Protein AF-A0A3N5DKF7-F1 (afdb_monomer)

Secondary structure (DSSP, 8-state):
---HHHHHHHHHHHHHHHHHHHHHHHHHHHHHHHHHHHHHHHHHHHHHHTSTTS-TTTTHHHHHHHHHHHHHHHHHHHHHHHHHHHHHHHHHHTTSS-GGGPPPS-TT-TT-----------

Foldseek 3Di:
DPCPVPVVVVVVVLVVLVVVLVVLVVVLVVLVVVLVVLVVVLVVVVVVCPPPVDDNCPCVVVSVVSVVVSVVSVVVSQVSLVVLQVSVVVCVVSVSDDPVPDDPDDVPPVPPPPPPPPDDDD

Organism: NCBI:txid2488860

Nearest PDB structures (foldseek):
  4mh6-assembly1_A  TM=7.369E-01  e=6.828E+00  Vibrio parahaemolyticus RIMD 2210633
  8cqn-assembly1_A  TM=8.429E-01  e=9.225E+00  Borreliella burgdorferi B31
  6v4u-assembly1_B  TM=4.602E-01  e=8.686E+00  Homo sapiens

pLDDT: mean 80.17, std 19.25, range [40.12, 98.62]

Mean predicted aligned error: 11.08 Å

Structure (mmCIF, N/CA/C/O backbone):
data_AF-A0A3N5DKF7-F1
#
_entry.id   AF-A0A3N5DKF7-F1
#
loop_
_atom_site.group_PDB
_atom_site.id
_atom_site.type_symbol
_atom_site.label_atom_id
_atom_site.label_alt_id
_atom_site.label_comp_id
_atom_site.label_asym_id
_atom_site.label_entity_id
_atom_site.label_seq_id
_atom_site.pdbx_PDB_ins_code
_atom_site.Cartn_x
_atom_site.Cartn_y
_atom_site.Cartn_z
_atom_site.occupancy
_atom_site.B_iso_or_equiv
_atom_site.auth_seq_id
_atom_site.auth_comp_id
_atom_site.auth_asym_id
_atom_site.auth_atom_id
_atom_site.pdbx_PDB_model_num
ATOM 1 N N . MET A 1 1 ? 18.898 2.333 -48.310 1.00 44.00 1 MET A N 1
ATOM 2 C CA . MET A 1 1 ? 19.445 3.195 -47.240 1.00 44.00 1 MET A CA 1
ATOM 3 C C . MET A 1 1 ? 18.281 3.948 -46.611 1.00 44.00 1 MET A C 1
ATOM 5 O O . MET A 1 1 ? 17.782 4.880 -47.221 1.00 44.00 1 MET A O 1
ATOM 9 N N . ASN A 1 2 ? 17.764 3.463 -45.478 1.00 47.62 2 ASN A N 1
ATOM 10 C CA . ASN A 1 2 ? 16.603 4.049 -44.795 1.00 47.62 2 ASN A CA 1
ATOM 11 C C . ASN A 1 2 ? 16.792 3.924 -43.268 1.00 47.62 2 ASN A C 1
ATOM 13 O O . ASN A 1 2 ? 16.101 3.176 -42.593 1.00 47.62 2 ASN A O 1
ATOM 17 N N . THR A 1 3 ? 17.828 4.582 -42.745 1.00 55.31 3 THR A N 1
ATOM 18 C CA . THR A 1 3 ? 18.317 4.437 -41.358 1.00 55.31 3 THR A CA 1
ATOM 19 C C . THR A 1 3 ? 17.677 5.411 -40.362 1.00 55.31 3 THR A C 1
ATOM 21 O O . THR A 1 3 ? 17.741 5.193 -39.159 1.00 55.31 3 THR A O 1
ATOM 24 N N . LYS A 1 4 ? 16.991 6.467 -40.823 1.00 52.41 4 LYS A N 1
ATOM 25 C CA . LYS A 1 4 ? 16.393 7.472 -39.921 1.00 52.41 4 LYS A CA 1
ATOM 26 C C . LYS A 1 4 ? 15.065 7.044 -39.277 1.00 52.41 4 LYS A C 1
ATOM 28 O O . LYS A 1 4 ? 14.752 7.535 -38.196 1.00 52.41 4 LYS A O 1
ATOM 33 N N . LEU A 1 5 ? 14.308 6.123 -39.890 1.00 49.59 5 LEU A N 1
ATOM 34 C CA . LEU A 1 5 ? 13.060 5.600 -39.305 1.00 49.59 5 LEU A CA 1
ATOM 35 C C . LEU A 1 5 ? 13.312 4.603 -38.153 1.00 49.59 5 LEU A C 1
ATOM 37 O O . LEU A 1 5 ? 12.481 4.497 -37.257 1.00 49.59 5 LEU A O 1
ATOM 41 N N . THR A 1 6 ? 14.457 3.908 -38.137 1.00 65.19 6 THR A N 1
ATOM 42 C CA . THR A 1 6 ? 14.809 2.902 -37.114 1.00 65.19 6 THR A CA 1
ATOM 43 C C . THR A 1 6 ? 15.415 3.508 -35.848 1.00 65.19 6 THR A C 1
ATOM 45 O O . THR A 1 6 ? 15.103 3.063 -34.745 1.00 65.19 6 THR A O 1
ATOM 48 N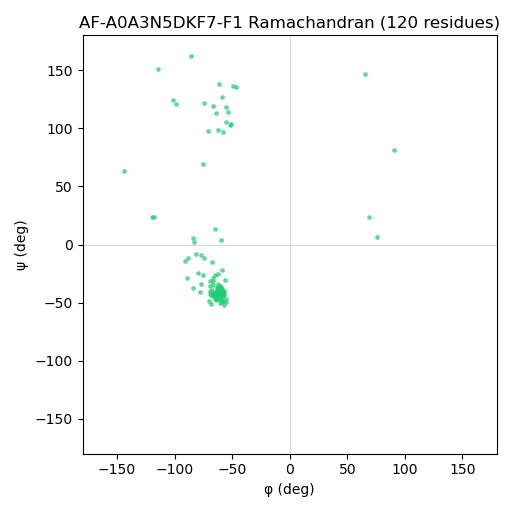 N . ASP A 1 7 ? 16.235 4.554 -35.981 1.00 68.50 7 ASP A N 1
ATOM 49 C CA . ASP A 1 7 ? 16.908 5.176 -34.831 1.00 68.50 7 ASP A CA 1
ATOM 50 C C . ASP A 1 7 ? 15.963 6.070 -34.021 1.00 68.50 7 ASP A C 1
ATOM 52 O O . ASP A 1 7 ? 16.037 6.119 -32.795 1.00 68.50 7 ASP A O 1
ATOM 56 N N . SER A 1 8 ? 15.016 6.739 -34.689 1.00 77.56 8 SER A N 1
ATOM 57 C CA . SER A 1 8 ? 13.995 7.544 -34.012 1.00 77.56 8 SER A CA 1
ATOM 58 C C . SER A 1 8 ? 13.083 6.675 -33.140 1.00 77.56 8 SER A C 1
ATOM 60 O O . SER A 1 8 ? 12.913 6.979 -31.960 1.00 77.56 8 SER A O 1
ATOM 62 N N . ALA A 1 9 ? 12.573 5.560 -33.673 1.00 77.75 9 ALA A N 1
ATOM 63 C CA . ALA A 1 9 ? 11.728 4.626 -32.926 1.00 77.75 9 ALA A CA 1
ATOM 64 C C . ALA A 1 9 ? 12.460 4.026 -31.712 1.00 77.75 9 ALA A C 1
ATOM 66 O O . ALA A 1 9 ? 11.905 3.986 -30.615 1.00 77.75 9 ALA A O 1
ATOM 67 N N . ARG A 1 10 ? 13.736 3.651 -31.877 1.00 74.81 10 ARG A N 1
ATOM 68 C CA . ARG A 1 10 ? 14.585 3.175 -30.775 1.00 74.81 10 ARG A CA 1
ATOM 69 C C . ARG A 1 10 ? 14.768 4.242 -29.689 1.00 74.81 10 ARG A C 1
ATOM 71 O O . ARG A 1 10 ? 14.603 3.952 -28.509 1.00 74.81 10 ARG A O 1
ATOM 78 N N . ASN A 1 11 ? 15.047 5.487 -30.075 1.00 80.38 11 ASN A N 1
ATOM 79 C CA . ASN A 1 11 ? 15.209 6.598 -29.130 1.00 80.38 11 ASN A CA 1
ATOM 80 C C . ASN A 1 11 ? 13.905 6.964 -28.403 1.00 80.38 11 ASN A C 1
ATOM 82 O O . ASN A 1 11 ? 13.944 7.470 -27.282 1.00 80.38 11 ASN A O 1
ATOM 86 N N . HIS A 1 12 ? 12.747 6.745 -29.027 1.00 82.06 12 HIS A N 1
ATOM 87 C CA . HIS A 1 12 ? 11.455 6.851 -28.351 1.00 82.06 12 HIS A CA 1
ATOM 88 C C . HIS A 1 12 ? 11.280 5.732 -27.321 1.00 82.06 12 HIS A C 1
ATOM 90 O O . HIS A 1 12 ? 11.089 6.041 -26.150 1.00 82.06 12 HIS A O 1
ATOM 96 N N . ALA A 1 13 ? 11.492 4.473 -27.709 1.00 78.69 13 ALA A N 1
ATOM 97 C CA . ALA A 1 13 ? 11.376 3.329 -26.803 1.00 78.69 13 ALA A CA 1
ATOM 98 C C . ALA A 1 13 ? 12.293 3.435 -25.567 1.00 78.69 13 ALA A C 1
ATOM 100 O O . ALA A 1 13 ? 11.858 3.159 -24.452 1.00 78.69 13 ALA A O 1
ATOM 101 N N . ILE A 1 14 ? 13.538 3.900 -25.734 1.00 80.00 14 ILE A N 1
ATOM 102 C CA . ILE A 1 14 ? 14.472 4.124 -24.614 1.00 80.00 14 ILE A CA 1
ATOM 103 C C . ILE A 1 14 ? 13.942 5.198 -23.653 1.00 80.00 14 ILE A C 1
ATOM 105 O O . ILE A 1 14 ? 13.994 5.026 -22.432 1.00 80.00 14 ILE A O 1
ATOM 109 N N . ARG A 1 15 ? 13.430 6.313 -24.191 1.00 83.19 15 ARG A N 1
ATOM 110 C CA . ARG A 1 15 ? 12.866 7.398 -23.375 1.00 83.19 15 ARG A CA 1
ATOM 111 C C . ARG A 1 15 ? 11.613 6.948 -22.637 1.00 83.19 15 ARG A C 1
ATOM 113 O O . ARG A 1 15 ? 11.487 7.240 -21.449 1.00 83.19 15 ARG A O 1
ATOM 120 N N . ASP A 1 16 ? 10.742 6.204 -23.307 1.00 84.69 16 ASP A N 1
ATOM 121 C CA . ASP A 1 16 ? 9.519 5.674 -22.714 1.00 84.69 16 ASP A CA 1
ATOM 122 C C . ASP A 1 16 ? 9.858 4.691 -21.585 1.00 84.69 16 ASP A C 1
ATOM 124 O O . ASP A 1 16 ? 9.356 4.840 -20.474 1.00 84.69 16 ASP A O 1
ATOM 128 N N . ALA A 1 17 ? 10.802 3.769 -21.801 1.00 82.25 17 ALA A N 1
ATOM 129 C CA . ALA A 1 17 ? 11.268 2.838 -20.772 1.00 82.25 17 ALA A CA 1
ATOM 130 C C . ALA A 1 17 ? 11.896 3.546 -19.555 1.00 82.25 17 ALA A C 1
ATOM 132 O O . ALA A 1 17 ? 11.697 3.130 -18.411 1.00 82.25 17 ALA A O 1
ATOM 133 N N . ALA A 1 18 ? 12.652 4.629 -19.765 1.00 81.62 18 ALA A N 1
ATOM 134 C CA . ALA A 1 18 ? 13.182 5.443 -18.671 1.00 81.62 18 ALA A CA 1
ATOM 135 C C . ALA A 1 18 ? 12.061 6.161 -17.897 1.00 81.62 18 ALA A C 1
ATOM 137 O O . ALA A 1 18 ? 12.045 6.127 -16.665 1.00 81.62 18 ALA A O 1
ATOM 138 N N . SER A 1 19 ? 11.095 6.749 -18.610 1.00 86.94 19 SER A N 1
ATOM 139 C CA . SER A 1 19 ? 9.941 7.424 -18.008 1.00 86.94 19 SER A CA 1
ATOM 140 C C . SER A 1 19 ? 9.063 6.460 -17.209 1.00 86.94 19 SER A C 1
ATOM 142 O O . SER A 1 19 ? 8.650 6.789 -16.100 1.00 86.94 19 SER A O 1
ATOM 144 N N . ILE A 1 20 ? 8.801 5.264 -17.741 1.00 88.31 20 ILE A N 1
ATOM 145 C CA . ILE A 1 20 ? 8.003 4.226 -17.077 1.00 88.31 20 ILE A CA 1
ATOM 146 C C . ILE A 1 20 ? 8.676 3.789 -15.774 1.00 88.31 20 ILE A C 1
ATOM 148 O O . ILE A 1 20 ? 8.018 3.750 -14.737 1.00 88.31 20 ILE A O 1
ATOM 152 N N . ARG A 1 21 ? 9.990 3.525 -15.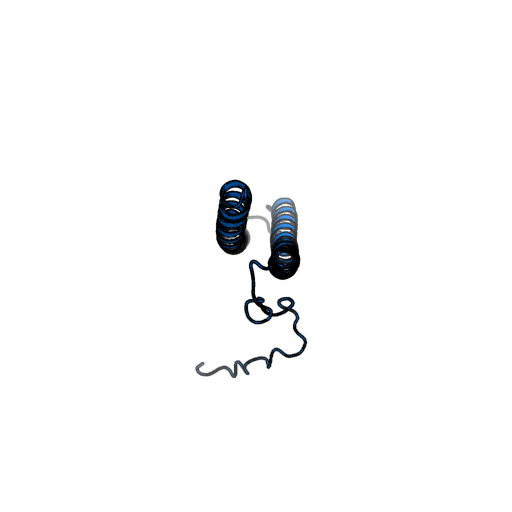786 1.00 85.69 21 ARG A N 1
ATOM 153 C CA . ARG A 1 21 ? 10.728 3.152 -14.565 1.00 85.69 21 ARG A CA 1
ATOM 154 C C . ARG A 1 21 ? 10.701 4.248 -13.509 1.00 85.69 21 ARG A C 1
ATOM 156 O O . ARG A 1 21 ? 10.503 3.956 -12.332 1.00 85.69 21 ARG A O 1
ATOM 163 N N . GLN A 1 22 ? 10.870 5.504 -13.921 1.00 88.56 22 GLN A N 1
ATOM 164 C CA . GLN A 1 22 ? 10.769 6.626 -12.993 1.00 88.56 22 GLN A CA 1
ATOM 165 C C . GLN A 1 22 ? 9.364 6.712 -12.386 1.00 88.56 22 GLN A C 1
ATOM 167 O O . GLN A 1 22 ? 9.229 6.846 -11.172 1.00 88.56 22 GLN A O 1
ATOM 172 N N . GLN A 1 23 ? 8.323 6.585 -13.212 1.00 93.75 23 GLN A N 1
ATOM 173 C CA . GLN A 1 23 ? 6.938 6.605 -12.750 1.00 93.75 23 GLN A CA 1
ATOM 174 C C . GLN A 1 23 ? 6.637 5.448 -11.791 1.00 93.75 23 GLN A C 1
ATOM 176 O O . GLN A 1 23 ? 5.912 5.640 -10.814 1.00 93.75 23 GLN A O 1
ATOM 181 N N . LEU A 1 24 ? 7.203 4.266 -12.035 1.00 92.31 24 LEU A N 1
ATOM 182 C CA . LEU A 1 24 ? 7.015 3.114 -11.164 1.00 92.31 24 LEU A CA 1
ATOM 183 C C . LEU A 1 24 ? 7.611 3.352 -9.775 1.00 92.31 24 LEU A C 1
ATOM 185 O O . LEU A 1 24 ? 6.901 3.178 -8.792 1.00 92.31 24 LEU A O 1
ATOM 189 N N . ARG A 1 25 ? 8.845 3.863 -9.689 1.00 89.38 25 ARG A N 1
ATOM 190 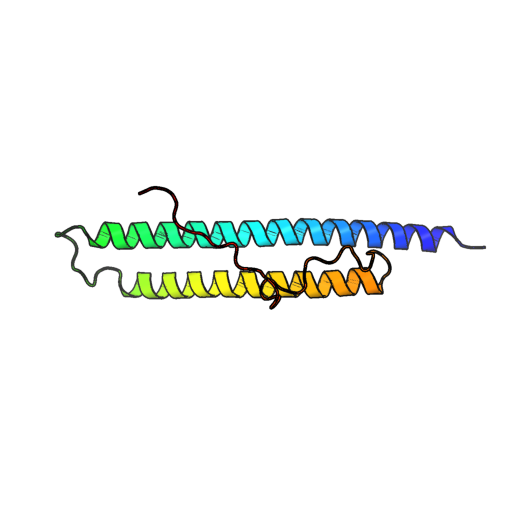C CA . ARG A 1 25 ? 9.479 4.222 -8.405 1.00 89.38 25 ARG A CA 1
ATOM 191 C C . ARG A 1 25 ? 8.682 5.269 -7.631 1.00 89.38 25 ARG A C 1
ATOM 193 O O . ARG A 1 25 ? 8.528 5.170 -6.418 1.00 89.38 25 ARG A O 1
ATOM 200 N N . VAL A 1 26 ? 8.152 6.271 -8.336 1.00 94.81 26 VAL A N 1
ATOM 201 C CA . VAL A 1 26 ? 7.257 7.272 -7.731 1.00 94.81 26 VAL A CA 1
ATOM 202 C C . VAL A 1 26 ? 5.986 6.603 -7.205 1.00 94.81 26 VAL A C 1
ATOM 204 O O . VAL A 1 26 ? 5.529 6.929 -6.116 1.00 94.81 26 VAL A O 1
ATOM 207 N N . THR A 1 27 ? 5.428 5.651 -7.951 1.00 96.06 27 THR A N 1
ATOM 208 C CA . THR A 1 27 ? 4.212 4.927 -7.557 1.00 96.06 27 THR A CA 1
ATOM 209 C C . THR A 1 27 ? 4.453 4.026 -6.342 1.00 96.06 27 THR A C 1
ATOM 211 O O . THR A 1 27 ? 3.624 4.020 -5.437 1.00 96.06 27 THR A O 1
ATOM 214 N N . GLU A 1 28 ? 5.589 3.325 -6.279 1.00 93.94 28 GLU A N 1
ATOM 215 C CA . GLU A 1 28 ? 6.019 2.538 -5.112 1.00 93.94 28 GLU A CA 1
ATOM 216 C C . GLU A 1 28 ? 6.099 3.423 -3.857 1.00 93.94 28 GLU A C 1
ATOM 218 O O . GLU A 1 28 ? 5.437 3.139 -2.860 1.00 93.94 28 GLU A O 1
ATOM 223 N N . ALA A 1 29 ? 6.805 4.558 -3.941 1.00 94.69 29 ALA A N 1
ATOM 224 C CA . ALA A 1 29 ? 6.934 5.495 -2.824 1.00 94.69 29 ALA A CA 1
ATOM 225 C C . ALA A 1 29 ? 5.578 6.067 -2.369 1.00 94.69 29 ALA A C 1
ATOM 227 O O . ALA A 1 29 ? 5.309 6.181 -1.175 1.00 94.69 29 ALA A O 1
ATOM 228 N N . LEU A 1 30 ? 4.687 6.395 -3.311 1.00 97.44 30 LEU A N 1
ATOM 229 C CA . LEU A 1 30 ? 3.338 6.868 -2.988 1.00 97.44 30 LEU A CA 1
ATOM 230 C C . LEU A 1 30 ? 2.474 5.784 -2.329 1.00 97.44 30 LEU A C 1
ATOM 232 O O . LEU A 1 30 ? 1.612 6.107 -1.506 1.00 97.44 30 LEU A O 1
ATOM 236 N N . ASN A 1 31 ? 2.681 4.509 -2.667 1.00 96.38 31 ASN A N 1
ATOM 237 C CA . ASN A 1 31 ? 1.967 3.411 -2.024 1.00 96.38 31 ASN A CA 1
ATOM 238 C C . ASN A 1 31 ? 2.415 3.233 -0.564 1.00 96.38 31 ASN A C 1
ATOM 240 O O . ASN A 1 31 ? 1.568 3.061 0.316 1.00 96.38 31 ASN A O 1
ATOM 244 N N . ASP A 1 32 ? 3.714 3.374 -0.291 1.00 96.06 32 ASP A N 1
ATOM 245 C CA . ASP A 1 32 ? 4.257 3.352 1.072 1.00 96.06 32 ASP A CA 1
ATOM 246 C C . ASP A 1 32 ? 3.746 4.536 1.907 1.00 96.06 32 ASP A C 1
ATOM 248 O O . ASP A 1 32 ? 3.270 4.346 3.029 1.00 96.06 32 ASP A O 1
ATOM 252 N N . GLU A 1 33 ? 3.715 5.744 1.335 1.00 97.88 33 GLU A N 1
ATOM 253 C CA . GLU A 1 33 ? 3.092 6.914 1.971 1.00 97.88 33 GLU A CA 1
ATOM 254 C C . GLU A 1 33 ? 1.596 6.696 2.246 1.00 97.88 33 GLU A C 1
ATOM 256 O O . GLU A 1 33 ? 1.060 7.099 3.284 1.00 97.88 33 GLU A O 1
ATOM 261 N N . THR A 1 34 ? 0.892 6.012 1.343 1.00 98.25 34 THR A N 1
ATOM 262 C CA . THR A 1 34 ? -0.520 5.662 1.544 1.00 98.25 34 THR A CA 1
ATOM 263 C C . THR A 1 34 ? -0.685 4.698 2.723 1.00 98.25 34 THR A C 1
ATOM 265 O O . THR A 1 34 ? -1.579 4.890 3.556 1.00 98.25 34 THR A O 1
ATOM 268 N N . LEU A 1 35 ? 0.192 3.695 2.845 1.00 98.19 35 LEU A N 1
ATOM 269 C CA . LEU A 1 35 ? 0.198 2.770 3.979 1.00 98.19 35 LEU A CA 1
ATOM 270 C C . LEU A 1 35 ? 0.509 3.497 5.293 1.00 98.19 35 LEU A C 1
ATOM 272 O O . LEU A 1 35 ? -0.208 3.301 6.277 1.00 98.19 35 LEU A O 1
ATOM 276 N N . PHE A 1 36 ? 1.517 4.373 5.301 1.00 98.38 36 PHE A N 1
ATOM 277 C CA . PHE A 1 36 ? 1.880 5.186 6.462 1.00 98.38 36 PHE A CA 1
ATOM 278 C C . PHE A 1 36 ? 0.690 6.015 6.969 1.00 98.38 36 PHE A C 1
ATOM 280 O O . PHE A 1 36 ? 0.325 5.943 8.146 1.00 98.38 36 PHE A O 1
ATOM 287 N N . ASN A 1 37 ? 0.008 6.728 6.070 1.00 98.56 37 ASN A N 1
ATOM 288 C CA . ASN A 1 37 ? -1.169 7.525 6.419 1.00 98.56 37 ASN A CA 1
ATOM 289 C C . ASN A 1 37 ? -2.336 6.664 6.938 1.00 98.56 37 ASN A C 1
ATOM 291 O O . ASN A 1 37 ? -3.020 7.044 7.895 1.00 98.56 37 ASN A O 1
ATOM 295 N N . ALA A 1 38 ? -2.554 5.478 6.359 1.00 98.44 38 ALA A N 1
ATOM 296 C CA . ALA A 1 38 ? -3.575 4.544 6.831 1.00 98.44 38 ALA A CA 1
ATOM 297 C C . ALA A 1 38 ? -3.260 3.987 8.233 1.00 98.44 38 ALA A C 1
ATOM 299 O O . ALA A 1 38 ? -4.177 3.766 9.032 1.00 98.44 38 ALA A O 1
ATOM 300 N N . LEU A 1 39 ? -1.983 3.764 8.555 1.00 98.56 39 LEU A N 1
ATOM 301 C CA . LEU A 1 39 ? -1.534 3.350 9.889 1.00 98.56 39 LEU A CA 1
ATOM 302 C C . LEU A 1 39 ? -1.725 4.469 10.920 1.00 98.56 39 LEU A C 1
ATOM 304 O O . LEU A 1 39 ? -2.254 4.218 12.007 1.00 98.56 39 LEU A O 1
ATOM 308 N N . GLU A 1 40 ? -1.383 5.708 10.566 1.00 98.62 40 GLU A N 1
ATOM 309 C CA . GLU A 1 40 ? -1.600 6.881 11.421 1.00 98.62 40 GLU A CA 1
ATOM 310 C C . GLU A 1 40 ? -3.098 7.092 11.720 1.00 98.62 40 GLU A C 1
ATOM 312 O O . GLU A 1 40 ? -3.474 7.376 12.861 1.00 98.62 40 GLU A O 1
ATOM 317 N N . LEU A 1 41 ? -3.986 6.844 10.748 1.00 98.25 41 LEU A N 1
ATOM 318 C CA . LEU A 1 41 ? -5.432 6.825 10.991 1.00 98.25 41 LEU A CA 1
ATOM 319 C C . LEU A 1 41 ? -5.829 5.754 12.025 1.00 98.25 41 LEU A C 1
ATOM 321 O O . LEU A 1 41 ? -6.588 6.041 12.955 1.00 98.25 41 LEU A O 1
ATOM 325 N N . GLY A 1 42 ? -5.286 4.540 11.912 1.00 98.19 42 GLY A N 1
ATOM 326 C CA . GLY A 1 42 ? -5.551 3.450 12.857 1.00 98.19 42 GLY A CA 1
ATOM 327 C C . GLY A 1 42 ? -5.092 3.781 14.278 1.00 98.19 42 GLY A C 1
ATOM 328 O O . GLY A 1 42 ? -5.843 3.592 15.241 1.00 98.19 42 GLY A O 1
ATOM 329 N N . LYS A 1 43 ? -3.901 4.372 14.412 1.00 98.25 43 LYS A N 1
ATOM 330 C CA . LYS A 1 43 ? -3.374 4.875 15.687 1.00 98.25 43 LYS A CA 1
ATOM 331 C C . LYS A 1 43 ? -4.308 5.908 16.317 1.00 98.25 43 LYS A C 1
ATOM 333 O O . LYS A 1 43 ? -4.593 5.817 17.515 1.00 98.25 43 LYS A O 1
ATOM 338 N N . ARG A 1 44 ? -4.829 6.860 15.536 1.00 97.62 44 ARG A N 1
ATOM 339 C CA . ARG A 1 44 ? -5.792 7.866 16.025 1.00 97.62 44 ARG A CA 1
ATOM 340 C C . ARG A 1 44 ? -7.093 7.224 16.504 1.00 97.62 44 ARG A C 1
ATOM 342 O O . ARG A 1 44 ? -7.561 7.560 17.591 1.00 97.62 44 ARG A O 1
ATOM 349 N N . MET A 1 45 ? -7.633 6.257 15.759 1.00 96.69 45 MET A N 1
ATOM 350 C CA . MET A 1 45 ? -8.840 5.518 16.158 1.00 96.69 45 MET A CA 1
ATOM 351 C C . MET A 1 45 ? -8.647 4.753 17.475 1.00 96.69 45 MET A C 1
ATOM 353 O O . MET A 1 45 ? -9.506 4.801 18.355 1.00 96.69 45 MET A O 1
ATOM 357 N N . LEU A 1 46 ? -7.511 4.072 17.640 1.00 95.62 46 LEU A N 1
ATOM 358 C CA . LEU A 1 46 ? -7.188 3.356 18.877 1.00 95.62 46 LEU A CA 1
ATOM 359 C C . LEU A 1 46 ? -6.955 4.314 20.047 1.00 95.62 46 LEU A C 1
ATOM 361 O O . LEU A 1 46 ? -7.419 4.051 21.154 1.00 95.62 46 LEU A O 1
ATOM 365 N N . THR A 1 47 ? -6.301 5.449 19.800 1.00 95.75 47 THR A N 1
ATOM 366 C CA . THR A 1 47 ? -6.093 6.490 20.816 1.00 95.75 47 THR A CA 1
ATOM 367 C C . THR A 1 47 ? -7.428 7.055 21.299 1.00 95.75 47 THR A C 1
ATOM 369 O O . THR A 1 47 ? -7.634 7.169 22.504 1.00 95.75 47 THR A O 1
ATOM 372 N N . ALA A 1 48 ? -8.373 7.319 20.391 1.00 94.81 48 ALA A N 1
ATOM 373 C CA . ALA A 1 48 ? -9.713 7.782 20.752 1.00 94.81 48 ALA A CA 1
ATOM 374 C C . ALA A 1 48 ? -10.473 6.772 21.635 1.00 94.81 48 ALA A C 1
ATOM 376 O O . ALA A 1 48 ? -11.165 7.175 22.568 1.00 94.81 48 ALA A O 1
ATOM 377 N N . ARG A 1 49 ? -10.293 5.460 21.409 1.00 93.19 49 ARG A N 1
ATOM 378 C CA . ARG A 1 49 ? -10.891 4.391 22.240 1.00 93.19 49 ARG A CA 1
ATOM 379 C C . ARG A 1 49 ? -10.330 4.320 23.661 1.00 93.19 49 ARG A C 1
ATOM 381 O O . ARG A 1 49 ? -10.941 3.679 24.507 1.00 93.19 49 ARG A O 1
ATOM 388 N N . ARG A 1 50 ? -9.193 4.965 23.943 1.00 92.69 50 ARG A N 1
ATOM 389 C CA . ARG A 1 50 ? -8.652 5.055 25.310 1.00 92.69 50 ARG A CA 1
ATOM 390 C C . ARG A 1 50 ? -9.426 6.036 26.190 1.00 92.69 50 ARG A C 1
ATOM 392 O O . ARG A 1 50 ? -9.195 6.050 27.394 1.00 92.69 50 ARG A O 1
ATOM 399 N N . ASN A 1 51 ? -10.311 6.857 25.619 1.00 94.00 51 ASN A N 1
ATOM 400 C CA . ASN A 1 51 ? -11.177 7.738 26.393 1.00 94.00 51 ASN A CA 1
ATOM 401 C C . ASN A 1 51 ? -12.183 6.897 27.212 1.00 94.00 51 ASN A C 1
ATOM 403 O O . ASN A 1 51 ? -12.999 6.207 26.602 1.00 94.00 51 ASN A O 1
ATOM 407 N N . PRO A 1 52 ? -12.191 6.977 28.559 1.00 91.75 52 PRO A N 1
ATOM 408 C CA . PRO A 1 52 ? -13.113 6.210 29.405 1.00 91.75 52 PRO A CA 1
ATOM 409 C C . PRO A 1 52 ? -14.600 6.477 29.131 1.00 91.75 52 PRO A C 1
ATOM 411 O O . PRO A 1 52 ? -15.440 5.642 29.454 1.00 91.75 52 PRO A O 1
ATOM 414 N N . ALA A 1 53 ? -14.934 7.625 28.530 1.00 94.81 53 ALA A N 1
ATOM 415 C CA . ALA A 1 53 ? -16.298 7.963 28.125 1.00 94.81 53 ALA A CA 1
ATOM 416 C C . ALA A 1 53 ? -16.751 7.246 26.836 1.00 94.81 53 ALA A C 1
ATOM 418 O O . ALA A 1 53 ? -17.921 7.324 26.467 1.00 94.81 53 ALA A O 1
ATOM 419 N N . VAL A 1 54 ? -15.843 6.567 26.130 1.00 92.12 54 VAL A N 1
ATOM 420 C CA . VAL A 1 54 ? -16.131 5.839 24.891 1.00 92.12 54 VAL A CA 1
ATOM 421 C C . VAL A 1 54 ? -16.247 4.353 25.201 1.00 92.12 54 VAL A C 1
ATOM 423 O O . VAL A 1 54 ? -15.323 3.737 25.728 1.00 92.12 54 VAL A O 1
ATOM 426 N N . ALA A 1 55 ? -17.376 3.742 24.837 1.00 90.69 55 ALA A N 1
ATOM 427 C CA . ALA A 1 55 ? -17.558 2.310 25.041 1.00 90.69 55 ALA A CA 1
ATOM 428 C C . ALA A 1 55 ? -16.500 1.512 24.248 1.00 90.69 55 ALA A C 1
ATOM 430 O O . ALA A 1 55 ? -16.285 1.819 23.070 1.00 90.69 55 ALA A O 1
ATOM 431 N N . PRO A 1 56 ? -15.892 0.447 24.811 1.00 83.06 56 PRO A N 1
ATOM 432 C CA . PRO A 1 56 ? -14.775 -0.256 24.174 1.00 83.06 56 PRO A CA 1
ATOM 433 C C . PRO A 1 56 ? -15.065 -0.788 22.768 1.00 83.06 56 PRO A C 1
ATOM 435 O O . PRO A 1 56 ? -14.162 -0.849 21.941 1.00 83.06 56 PRO A O 1
ATOM 438 N N . HIS A 1 57 ? -16.311 -1.158 22.470 1.00 90.69 57 HIS A N 1
ATOM 439 C CA . HIS A 1 57 ? -16.726 -1.700 21.171 1.00 90.69 57 HIS A CA 1
ATOM 440 C C . HIS A 1 57 ? -16.974 -0.621 20.099 1.00 90.69 57 HIS A C 1
ATOM 442 O O . HIS A 1 57 ? -17.161 -0.947 18.924 1.00 90.69 57 HIS A O 1
ATOM 448 N N . THR A 1 58 ? -16.960 0.660 20.477 1.00 95.12 58 THR A N 1
ATOM 449 C CA . THR A 1 58 ? -17.181 1.782 19.557 1.00 95.12 58 THR A CA 1
ATOM 450 C C . THR A 1 58 ? -16.143 1.763 18.438 1.00 95.12 58 THR A C 1
ATOM 452 O O . THR A 1 58 ? -14.938 1.717 18.685 1.00 95.12 58 THR A O 1
ATOM 455 N N . GLY A 1 59 ? -16.613 1.789 17.188 1.00 93.44 59 GLY A N 1
ATOM 456 C CA . GLY A 1 59 ? -15.744 1.820 16.010 1.00 93.44 59 GLY A CA 1
ATOM 457 C C . GLY A 1 59 ? -15.074 0.487 15.652 1.00 93.44 59 GLY A C 1
ATOM 458 O O . GLY A 1 59 ? -14.280 0.461 14.714 1.00 93.44 59 GLY A O 1
ATOM 459 N N . GLN A 1 60 ? -15.402 -0.628 16.321 1.00 95.88 60 GLN A N 1
ATOM 460 C CA . GLN A 1 60 ? -14.799 -1.943 16.045 1.00 95.88 60 GLN A CA 1
ATOM 461 C C . GLN A 1 60 ? -14.949 -2.359 14.571 1.00 95.88 60 GLN A C 1
ATOM 463 O O . GLN A 1 60 ? -13.977 -2.748 13.927 1.00 95.88 60 GLN A O 1
ATOM 468 N N . ALA A 1 61 ? -16.152 -2.221 14.007 1.00 97.25 61 ALA A N 1
ATOM 469 C CA . ALA A 1 61 ? -16.424 -2.562 12.611 1.00 97.25 61 ALA A CA 1
ATOM 470 C C . ALA A 1 61 ? -15.669 -1.668 11.606 1.00 97.25 61 ALA A C 1
ATOM 472 O O . ALA A 1 61 ? -15.404 -2.100 10.482 1.00 97.25 61 ALA A O 1
ATOM 473 N N . ALA A 1 62 ? -15.335 -0.435 12.000 1.00 97.38 62 ALA A N 1
ATOM 474 C CA . ALA A 1 62 ? -14.532 0.481 11.197 1.00 97.38 62 ALA A CA 1
ATOM 475 C C . ALA A 1 62 ? -13.039 0.124 11.273 1.00 97.38 62 ALA A C 1
ATOM 477 O O . ALA A 1 62 ? -12.374 0.113 10.244 1.00 97.38 62 ALA A O 1
ATOM 478 N N . LEU A 1 63 ? -12.530 -0.245 12.456 1.00 97.31 63 LEU A N 1
ATOM 479 C CA . LEU A 1 6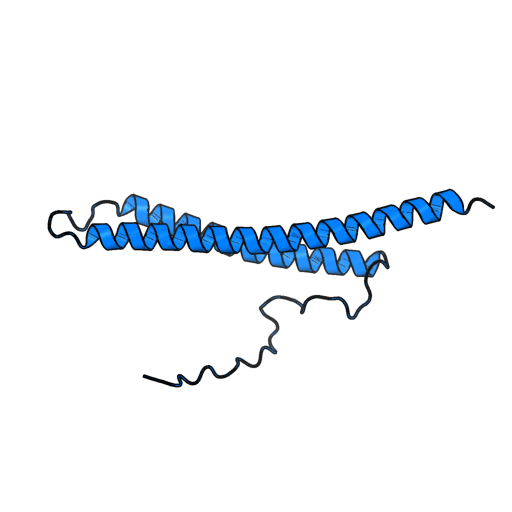3 ? -11.147 -0.709 12.625 1.00 97.31 63 LEU A CA 1
ATOM 480 C C . LEU A 1 63 ? -10.860 -1.973 11.813 1.00 97.31 63 LEU A C 1
ATOM 482 O O . LEU A 1 63 ? -9.828 -2.039 11.156 1.00 97.31 63 LEU A O 1
ATOM 486 N N . ILE A 1 64 ? -11.782 -2.940 11.806 1.00 98.12 64 ILE A N 1
ATOM 487 C CA . ILE A 1 64 ? -11.643 -4.156 10.988 1.00 98.12 64 ILE A CA 1
ATOM 488 C C . ILE A 1 64 ? -11.505 -3.787 9.505 1.00 98.12 64 ILE A C 1
ATOM 490 O O . ILE A 1 64 ? -10.564 -4.219 8.846 1.00 98.12 64 ILE A O 1
ATOM 494 N N . ARG A 1 65 ? -12.385 -2.915 8.998 1.00 98.50 65 ARG A N 1
ATOM 495 C CA . ARG A 1 65 ? -12.331 -2.444 7.605 1.00 98.50 65 ARG A CA 1
ATOM 496 C C . ARG A 1 65 ? -11.051 -1.668 7.290 1.00 98.50 65 ARG A C 1
ATOM 498 O O . ARG A 1 65 ? -10.522 -1.799 6.191 1.00 98.50 65 ARG A O 1
ATOM 505 N N . LEU A 1 66 ? -10.546 -0.875 8.235 1.00 98.38 66 LEU A N 1
ATOM 506 C CA . LEU A 1 66 ? -9.288 -0.151 8.063 1.00 98.38 66 LEU A CA 1
ATOM 507 C C . LEU A 1 66 ? -8.094 -1.110 7.978 1.00 98.38 66 LEU A C 1
ATOM 509 O O . LEU A 1 66 ? -7.252 -0.945 7.102 1.00 98.38 66 LEU A O 1
ATOM 513 N N . VAL A 1 67 ? -8.046 -2.135 8.830 1.00 98.31 67 VAL A N 1
ATOM 514 C CA . VAL A 1 67 ? -6.996 -3.166 8.784 1.00 98.31 67 VAL A CA 1
ATOM 515 C C . VAL A 1 67 ? -7.053 -3.952 7.472 1.00 98.31 67 VAL A C 1
ATOM 517 O O . VAL A 1 67 ? -6.022 -4.204 6.849 1.00 98.31 67 VAL A O 1
ATOM 520 N N . GLU A 1 68 ? -8.251 -4.285 6.986 1.00 98.56 68 GLU A N 1
ATOM 521 C CA . GLU A 1 68 ? -8.415 -4.891 5.660 1.00 98.56 68 GLU A CA 1
ATOM 522 C C . GLU A 1 68 ? -7.908 -3.977 4.536 1.00 98.56 68 GLU A C 1
ATOM 524 O O . GLU A 1 68 ? -7.274 -4.457 3.596 1.00 98.56 68 GLU A O 1
ATOM 529 N N . ALA A 1 69 ? -8.155 -2.666 4.624 1.00 98.50 69 ALA A N 1
ATOM 530 C CA . ALA A 1 69 ? -7.641 -1.695 3.662 1.00 98.50 69 ALA A CA 1
ATOM 531 C C . ALA A 1 69 ? -6.105 -1.607 3.700 1.00 98.50 69 ALA A C 1
ATOM 533 O O . ALA A 1 69 ? -5.471 -1.677 2.650 1.00 98.50 69 ALA A O 1
ATOM 534 N N . GLN A 1 70 ? -5.499 -1.548 4.891 1.00 98.44 70 GLN A N 1
ATOM 535 C CA . GLN A 1 70 ? -4.040 -1.567 5.073 1.00 98.44 70 GLN A CA 1
ATOM 536 C C . GLN A 1 70 ? -3.411 -2.826 4.459 1.00 98.44 70 GLN A C 1
ATOM 538 O O . GLN A 1 70 ? -2.424 -2.737 3.731 1.00 98.44 70 GLN A O 1
ATOM 543 N N . ARG A 1 71 ? -4.026 -3.998 4.671 1.00 98.06 71 ARG A N 1
ATOM 544 C CA . ARG A 1 71 ? -3.571 -5.258 4.063 1.0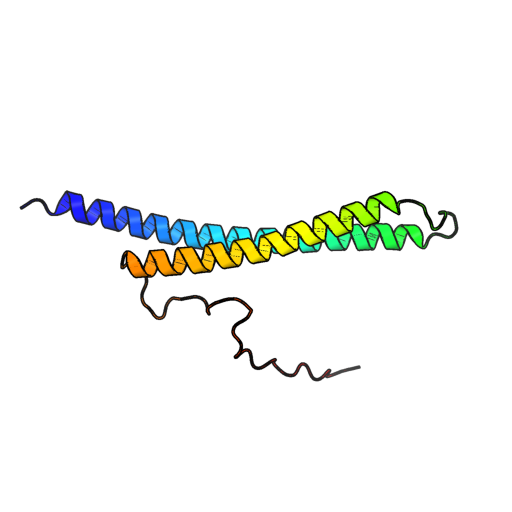0 98.06 71 ARG A CA 1
ATOM 545 C C . ARG A 1 71 ? -3.621 -5.215 2.533 1.00 98.06 71 ARG A C 1
ATOM 547 O O . ARG A 1 71 ? -2.721 -5.745 1.883 1.00 98.06 71 ARG A O 1
ATOM 554 N N . LYS A 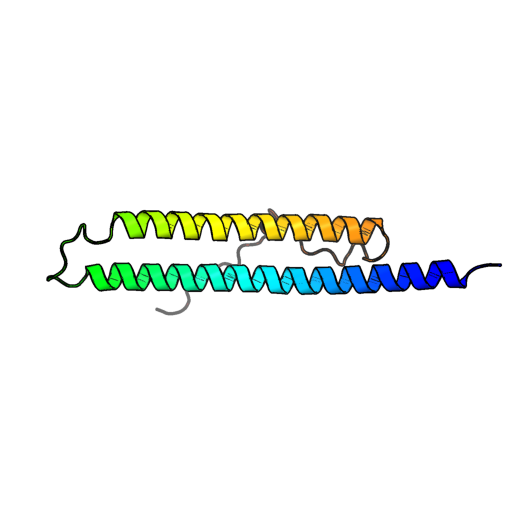1 72 ? -4.657 -4.602 1.951 1.00 98.00 72 LYS A N 1
ATOM 555 C CA . LYS A 1 72 ? -4.769 -4.434 0.492 1.00 98.00 72 LYS A CA 1
ATOM 556 C C . LYS A 1 72 ? -3.686 -3.507 -0.055 1.00 98.00 72 LYS A C 1
ATOM 558 O O . LYS A 1 72 ? -3.089 -3.850 -1.067 1.00 98.00 72 LYS A O 1
ATOM 563 N N . ILE A 1 73 ? -3.393 -2.401 0.631 1.00 97.69 73 ILE A N 1
ATOM 564 C CA . ILE A 1 73 ? -2.308 -1.481 0.247 1.00 97.69 73 ILE A CA 1
ATOM 565 C C . ILE A 1 73 ? -0.959 -2.214 0.259 1.00 97.69 73 ILE A C 1
ATOM 567 O O . ILE A 1 73 ? -0.223 -2.149 -0.721 1.00 97.69 73 ILE A O 1
ATOM 571 N N . LEU A 1 74 ? -0.674 -2.985 1.316 1.00 95.81 74 LEU A N 1
ATOM 572 C CA . LEU A 1 74 ? 0.557 -3.777 1.425 1.00 95.81 74 LEU A CA 1
ATOM 573 C C . LEU A 1 74 ? 0.669 -4.856 0.334 1.00 95.81 74 LEU A C 1
ATOM 575 O O . LEU A 1 74 ? 1.740 -5.075 -0.232 1.00 95.81 74 LEU A O 1
ATOM 579 N N . SER A 1 75 ? -0.445 -5.522 0.017 1.00 95.19 75 SER A N 1
ATOM 580 C CA . SER A 1 75 ? -0.489 -6.480 -1.097 1.00 95.19 75 SER A CA 1
ATOM 581 C C . SER A 1 75 ? -0.190 -5.771 -2.424 1.00 95.19 75 SER A C 1
ATOM 583 O O . SER A 1 75 ? 0.603 -6.270 -3.216 1.00 95.19 75 SER A O 1
ATOM 585 N N . GLY A 1 76 ? -0.723 -4.557 -2.602 1.00 93.06 76 GLY A N 1
ATOM 586 C CA . GLY A 1 76 ? -0.409 -3.673 -3.723 1.00 93.06 76 GLY A CA 1
ATOM 587 C C . GLY A 1 76 ? 1.080 -3.332 -3.842 1.00 93.06 76 GLY A C 1
ATOM 588 O O . GLY A 1 76 ? 1.599 -3.395 -4.951 1.00 93.06 76 GLY A O 1
ATOM 589 N N . SER A 1 77 ? 1.801 -3.069 -2.737 1.00 90.88 77 SER A N 1
ATOM 590 C CA . SER A 1 77 ? 3.268 -2.867 -2.782 1.00 90.88 77 SER A CA 1
ATOM 591 C C . SER A 1 77 ? 3.974 -4.085 -3.381 1.00 90.88 77 SER A C 1
ATOM 593 O O . SER A 1 77 ? 4.855 -3.944 -4.224 1.00 90.88 77 SER A O 1
ATOM 595 N N . THR A 1 78 ? 3.555 -5.293 -2.992 1.00 90.31 78 THR A N 1
ATOM 596 C CA . THR A 1 78 ? 4.143 -6.537 -3.519 1.00 90.31 78 THR A CA 1
ATOM 597 C C . THR A 1 78 ? 3.899 -6.677 -5.020 1.00 90.31 78 THR A C 1
ATOM 599 O O . THR A 1 78 ? 4.794 -7.081 -5.761 1.00 90.31 78 THR A O 1
ATOM 602 N N . ASP A 1 79 ? 2.698 -6.333 -5.479 1.00 93.56 79 ASP A N 1
ATOM 603 C CA . ASP A 1 79 ? 2.363 -6.393 -6.899 1.00 93.56 79 ASP A CA 1
ATOM 604 C C . ASP A 1 79 ? 3.118 -5.324 -7.707 1.00 93.56 79 ASP A C 1
ATOM 606 O O . ASP A 1 79 ? 3.580 -5.621 -8.808 1.00 93.56 79 ASP A O 1
ATOM 610 N N . LEU A 1 80 ? 3.352 -4.129 -7.149 1.00 92.56 80 LEU A N 1
ATOM 611 C CA . LEU A 1 80 ? 4.207 -3.106 -7.767 1.00 92.56 80 LEU A CA 1
ATOM 612 C C . LEU A 1 80 ? 5.660 -3.580 -7.915 1.00 92.56 80 LEU A C 1
ATOM 614 O O . LEU A 1 80 ? 6.230 -3.423 -8.994 1.00 92.56 80 LEU A O 1
ATOM 618 N N . PHE A 1 81 ? 6.230 -4.245 -6.903 1.00 88.69 81 PHE A N 1
ATOM 619 C CA . PHE A 1 81 ? 7.576 -4.826 -7.008 1.00 88.69 81 PHE A CA 1
ATOM 620 C C . PHE A 1 81 ? 7.670 -5.909 -8.089 1.00 88.69 81 PHE A C 1
ATOM 622 O O . PHE A 1 81 ? 8.690 -6.027 -8.765 1.00 88.69 81 PHE A O 1
ATOM 629 N N . ARG A 1 82 ? 6.603 -6.689 -8.299 1.00 89.25 82 ARG A N 1
ATOM 630 C CA . ARG A 1 82 ? 6.552 -7.667 -9.398 1.00 89.25 82 ARG A CA 1
ATOM 631 C C . ARG A 1 82 ? 6.473 -6.988 -10.759 1.00 89.25 82 ARG A C 1
ATOM 633 O O . ARG A 1 82 ? 7.175 -7.397 -11.674 1.00 89.25 82 ARG A O 1
ATOM 640 N N . VAL A 1 83 ? 5.666 -5.934 -10.890 1.00 90.75 83 VAL A N 1
ATOM 641 C CA . VAL A 1 83 ? 5.628 -5.118 -12.116 1.00 90.75 83 VAL A CA 1
ATOM 642 C C . VAL A 1 83 ? 7.007 -4.523 -12.408 1.00 90.75 83 VAL A C 1
ATOM 644 O O . VAL A 1 83 ? 7.424 -4.496 -13.563 1.00 90.75 83 VAL A O 1
ATOM 647 N N . HIS A 1 84 ? 7.738 -4.099 -11.377 1.00 87.56 84 HIS A N 1
ATOM 648 C CA . HIS A 1 84 ? 9.112 -3.620 -11.512 1.00 87.56 84 HIS A CA 1
ATOM 649 C C . HIS A 1 84 ? 10.035 -4.699 -12.073 1.00 87.56 84 HIS A C 1
ATOM 651 O O . HIS A 1 84 ? 10.721 -4.446 -13.061 1.00 87.56 84 HIS A O 1
ATOM 657 N N . ASP A 1 85 ? 10.019 -5.897 -11.490 1.00 86.88 85 ASP A N 1
ATOM 658 C CA . ASP A 1 85 ? 10.831 -7.028 -11.946 1.00 86.88 85 ASP A CA 1
ATOM 659 C C . ASP A 1 85 ? 10.531 -7.396 -13.410 1.00 86.88 85 ASP A C 1
ATOM 661 O O . ASP A 1 85 ? 11.442 -7.491 -14.233 1.00 86.88 85 ASP A O 1
ATOM 665 N N . GLU A 1 86 ? 9.251 -7.508 -13.775 1.00 88.69 86 GLU A N 1
ATOM 666 C CA . GLU A 1 86 ? 8.844 -7.813 -15.151 1.00 88.69 86 GLU A CA 1
ATOM 667 C C . GLU A 1 86 ? 9.262 -6.717 -16.143 1.00 88.69 86 GLU A C 1
ATOM 669 O O . GLU A 1 86 ? 9.761 -7.013 -17.229 1.00 88.69 86 GLU A O 1
ATOM 674 N N . LEU A 1 87 ? 9.140 -5.438 -15.775 1.00 86.25 87 LEU A N 1
ATOM 675 C CA . LEU A 1 87 ? 9.585 -4.339 -16.637 1.00 86.25 87 LEU A CA 1
ATOM 676 C C . LEU A 1 87 ? 11.111 -4.272 -16.777 1.00 86.25 87 LEU A C 1
ATOM 678 O O . LEU A 1 87 ? 11.601 -3.878 -17.839 1.00 86.25 87 LEU A O 1
ATOM 682 N N . SER A 1 88 ? 11.866 -4.675 -15.753 1.00 84.12 88 SER A N 1
ATOM 683 C CA . SER A 1 88 ?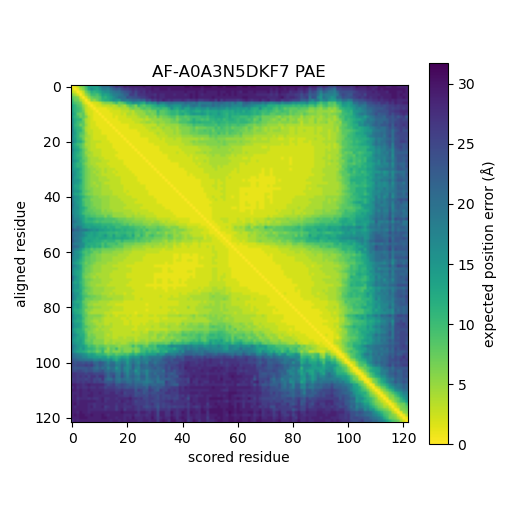 13.323 -4.819 -15.847 1.00 84.12 88 SER A CA 1
ATOM 684 C C . SER A 1 88 ? 13.707 -5.909 -16.850 1.00 84.12 88 SER A C 1
ATOM 686 O O . SER A 1 88 ? 14.548 -5.655 -17.714 1.00 84.12 88 SER A O 1
ATOM 688 N N . LYS A 1 89 ? 13.039 -7.073 -16.816 1.00 84.50 89 LYS A N 1
ATOM 689 C CA . LYS A 1 89 ? 13.250 -8.159 -17.794 1.00 84.50 89 LYS A CA 1
ATOM 690 C C . LYS A 1 89 ? 12.972 -7.692 -19.218 1.00 84.50 89 LYS A C 1
ATOM 692 O O . LYS A 1 89 ? 13.833 -7.835 -20.082 1.00 84.50 89 LYS A O 1
ATOM 697 N N . VAL A 1 90 ? 11.828 -7.040 -19.442 1.00 83.44 90 VAL A N 1
ATOM 698 C CA . VAL A 1 90 ? 11.487 -6.468 -20.754 1.00 83.44 90 VAL A CA 1
ATOM 699 C C . VAL A 1 90 ? 12.563 -5.481 -21.212 1.00 83.44 90 VAL A C 1
ATOM 701 O O . VAL A 1 90 ? 12.980 -5.520 -22.366 1.00 83.44 90 VAL A O 1
ATOM 704 N N . GLY A 1 91 ? 13.053 -4.618 -20.317 1.00 78.69 91 GLY A N 1
ATOM 705 C CA . GLY A 1 91 ? 14.116 -3.660 -20.625 1.00 78.69 91 GLY A CA 1
ATOM 706 C C . GLY A 1 91 ? 15.423 -4.311 -21.096 1.00 78.69 91 GLY A C 1
ATOM 707 O O . GLY A 1 91 ? 16.070 -3.770 -21.997 1.00 78.69 91 GLY A O 1
ATOM 708 N N . ILE A 1 92 ? 15.784 -5.467 -20.532 1.00 79.19 92 ILE A N 1
ATOM 709 C CA . ILE A 1 92 ? 16.931 -6.278 -20.970 1.00 79.19 92 ILE A CA 1
ATOM 710 C C . ILE A 1 92 ? 16.643 -6.909 -22.338 1.00 79.19 92 ILE A C 1
ATOM 712 O O . ILE A 1 92 ? 17.448 -6.769 -23.257 1.00 79.19 92 ILE A O 1
ATOM 716 N N . GLU A 1 93 ? 15.476 -7.539 -22.510 1.00 79.69 93 GLU A N 1
ATOM 717 C CA . GLU A 1 93 ? 15.078 -8.201 -23.763 1.00 79.69 93 GLU A CA 1
ATOM 718 C C . GLU A 1 93 ? 15.084 -7.249 -24.965 1.00 79.69 93 GLU A C 1
ATOM 720 O O . GLU A 1 93 ? 15.524 -7.616 -26.056 1.00 79.69 93 GLU A O 1
ATOM 725 N N . VAL A 1 94 ? 14.631 -6.006 -24.774 1.00 77.56 94 VAL A N 1
ATOM 726 C CA . VAL A 1 94 ? 14.614 -4.995 -25.843 1.00 77.56 94 VAL A CA 1
ATOM 727 C C . VAL A 1 94 ? 15.957 -4.274 -26.027 1.00 77.56 94 VAL A C 1
ATOM 729 O O . VAL A 1 94 ? 16.059 -3.371 -26.862 1.00 77.56 94 VAL A O 1
ATOM 732 N N . GLY A 1 95 ? 16.991 -4.654 -25.267 1.00 74.25 95 GLY A N 1
ATOM 733 C CA . GLY A 1 95 ? 18.340 -4.085 -25.344 1.00 74.25 95 GLY A CA 1
ATOM 734 C C . GLY A 1 95 ? 18.436 -2.637 -24.855 1.00 74.25 95 GLY A C 1
ATOM 735 O O . GLY A 1 9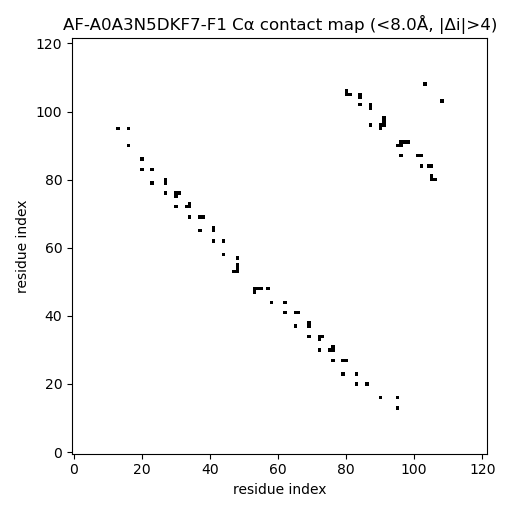5 ? 19.321 -1.897 -25.287 1.00 74.25 95 GLY A O 1
ATOM 736 N N . VAL A 1 96 ? 17.497 -2.206 -24.005 1.00 72.31 96 VAL A N 1
ATOM 737 C CA . VAL A 1 96 ? 17.480 -0.865 -23.397 1.00 72.31 96 VAL A CA 1
ATOM 738 C C . VAL A 1 96 ? 18.251 -0.850 -22.074 1.00 72.31 96 VAL A C 1
ATOM 740 O O . VAL A 1 96 ? 18.790 0.195 -21.705 1.00 72.31 96 VAL A O 1
ATOM 743 N N . LEU A 1 97 ? 18.309 -1.986 -21.371 1.00 67.62 97 LEU A N 1
ATOM 744 C CA . LEU A 1 97 ? 19.036 -2.182 -20.114 1.00 67.62 97 LEU A CA 1
ATOM 745 C C . LEU A 1 97 ? 20.182 -3.173 -20.287 1.00 67.62 97 LEU A C 1
ATOM 747 O O . LEU A 1 97 ? 20.108 -4.074 -21.119 1.00 67.62 97 LEU A O 1
ATOM 751 N N . ASP A 1 98 ? 21.224 -2.999 -19.481 1.00 64.06 98 ASP A N 1
ATOM 752 C CA . ASP A 1 98 ? 22.267 -3.998 -19.299 1.00 64.06 98 ASP A CA 1
ATOM 753 C C . ASP A 1 98 ? 21.870 -5.010 -18.213 1.00 64.06 98 ASP A C 1
ATOM 755 O O . ASP A 1 98 ? 20.989 -4.774 -17.386 1.00 64.06 98 ASP A O 1
ATOM 759 N N . GLU A 1 99 ? 22.542 -6.160 -18.210 1.00 58.59 99 GLU A N 1
ATOM 760 C CA . GLU A 1 99 ? 22.288 -7.254 -17.263 1.00 58.59 99 GLU A CA 1
ATOM 761 C C . GLU A 1 99 ? 22.551 -6.827 -15.799 1.00 58.59 99 GLU A C 1
ATOM 763 O O . GLU A 1 99 ? 21.926 -7.341 -14.871 1.00 58.59 99 GLU A O 1
ATOM 768 N N . ASN A 1 100 ? 23.414 -5.820 -15.597 1.00 58.22 100 ASN A N 1
ATOM 769 C CA . ASN A 1 100 ? 23.822 -5.282 -14.294 1.00 58.22 100 ASN A CA 1
ATOM 770 C C . ASN A 1 100 ? 22.916 -4.155 -13.752 1.00 58.22 100 ASN A C 1
ATOM 772 O O . ASN A 1 100 ? 23.044 -3.783 -12.587 1.00 58.22 100 ASN A O 1
ATOM 776 N N . GLY A 1 101 ? 22.011 -3.600 -14.565 1.00 50.47 101 GLY A N 1
ATOM 777 C CA . GLY A 1 101 ? 21.077 -2.532 -14.185 1.00 50.47 101 GLY A CA 1
ATOM 778 C C . GLY A 1 101 ? 19.802 -3.023 -13.492 1.00 50.47 101 GLY A C 1
ATOM 779 O O . GLY A 1 101 ? 18.895 -2.225 -13.233 1.00 50.47 101 GLY A O 1
ATOM 780 N N . SER A 1 102 ? 19.724 -4.326 -13.211 1.00 52.34 102 SER A N 1
ATOM 781 C CA . SER A 1 102 ? 18.596 -4.970 -12.548 1.00 52.34 102 SER A CA 1
ATOM 782 C C . SER A 1 102 ? 18.585 -4.638 -11.062 1.00 52.34 102 SER A C 1
ATOM 784 O O . SER A 1 102 ? 19.519 -4.943 -10.320 1.00 52.34 102 SER A O 1
ATOM 786 N N . THR A 1 103 ? 17.490 -4.039 -10.608 1.00 50.19 103 THR A N 1
ATOM 787 C CA . THR A 1 103 ? 17.079 -4.079 -9.204 1.00 50.19 103 THR A CA 1
ATOM 788 C C . THR A 1 103 ? 17.185 -5.535 -8.721 1.00 50.19 103 THR A C 1
ATOM 790 O O . THR A 1 103 ? 16.782 -6.425 -9.474 1.00 50.19 103 THR A O 1
ATOM 793 N N . PRO A 1 104 ? 17.741 -5.817 -7.526 1.00 50.25 104 PRO A N 1
ATOM 794 C CA . PRO A 1 104 ? 17.851 -7.183 -7.026 1.00 50.25 104 PRO A CA 1
ATOM 795 C C . PRO A 1 104 ? 16.515 -7.915 -7.142 1.00 50.25 104 PRO A C 1
ATOM 797 O O . PRO A 1 104 ? 15.464 -7.342 -6.848 1.00 50.25 104 PRO A O 1
ATOM 800 N N . GLN A 1 105 ? 16.568 -9.164 -7.602 1.00 47.97 105 GLN A N 1
ATOM 801 C CA . GLN A 1 105 ? 15.396 -9.975 -7.908 1.00 47.97 105 GLN A CA 1
ATOM 802 C C . GLN A 1 105 ? 14.565 -10.201 -6.632 1.00 47.97 105 GLN A C 1
ATOM 804 O O . GLN A 1 105 ? 14.853 -11.075 -5.815 1.00 47.97 105 GLN A O 1
ATOM 809 N N . SER A 1 106 ? 13.519 -9.387 -6.480 1.00 48.66 106 SER A N 1
ATOM 810 C CA . SER A 1 106 ? 12.600 -9.311 -5.338 1.00 48.66 106 SER A CA 1
ATOM 811 C C . SER A 1 106 ? 13.212 -8.845 -4.003 1.00 48.66 106 SER A C 1
ATOM 813 O O . SER A 1 106 ? 14.329 -9.198 -3.632 1.00 48.66 106 SER A O 1
ATOM 815 N N . GLY A 1 107 ? 12.410 -8.139 -3.197 1.00 40.12 107 GLY A N 1
ATOM 816 C CA . GLY A 1 107 ? 12.691 -7.880 -1.773 1.00 40.12 107 GLY A CA 1
ATOM 817 C C . GLY A 1 107 ? 12.694 -9.136 -0.881 1.00 40.12 107 GLY A C 1
ATOM 818 O O . GLY A 1 107 ? 12.651 -9.013 0.338 1.00 40.12 107 GLY A O 1
ATOM 819 N N . PHE A 1 108 ? 12.717 -10.329 -1.485 1.00 41.88 108 PHE A N 1
ATOM 820 C CA . PHE A 1 108 ? 12.884 -11.640 -0.859 1.00 41.88 108 PHE A CA 1
ATOM 821 C C . PHE A 1 108 ? 14.126 -12.367 -1.389 1.00 41.88 108 PHE A C 1
ATOM 823 O O . PHE A 1 108 ? 14.163 -13.595 -1.353 1.00 41.88 108 PHE A O 1
ATOM 830 N N . SER A 1 109 ? 15.136 -11.661 -1.912 1.00 45.03 109 SER A N 1
ATOM 831 C CA . SER A 1 109 ? 16.392 -12.338 -2.230 1.00 45.03 109 SER A CA 1
ATOM 832 C C . SER A 1 109 ? 16.899 -13.033 -0.957 1.00 45.03 109 SER A C 1
ATOM 834 O O . SER A 1 109 ? 17.155 -12.396 0.068 1.00 45.03 109 SER A O 1
ATOM 836 N N . GLU A 1 110 ? 17.007 -14.364 -1.013 1.00 47.25 110 GLU A N 1
ATOM 837 C CA . GLU A 1 110 ? 17.412 -15.251 0.094 1.00 47.25 110 GLU A CA 1
ATOM 838 C C . GLU A 1 110 ? 18.824 -14.950 0.643 1.00 47.25 110 GLU A C 1
ATOM 840 O O . GLU A 1 110 ? 19.290 -15.619 1.557 1.00 47.25 110 GLU A O 1
ATOM 845 N N . ASN A 1 111 ? 19.485 -13.903 0.138 1.00 45.81 111 ASN A N 1
ATOM 846 C CA . ASN A 1 111 ? 20.820 -13.456 0.520 1.00 45.81 111 ASN A CA 1
ATOM 847 C C . ASN A 1 111 ? 20.835 -12.045 1.126 1.00 45.81 111 ASN A C 1
ATOM 849 O O . ASN A 1 111 ? 21.867 -11.374 1.092 1.00 45.81 111 ASN A O 1
ATOM 853 N N . THR A 1 112 ? 19.720 -11.565 1.681 1.00 46.19 112 THR A N 1
ATOM 854 C CA . THR A 1 112 ? 19.805 -10.414 2.587 1.00 46.19 112 THR A CA 1
ATOM 855 C C . THR A 1 112 ? 20.460 -10.905 3.874 1.00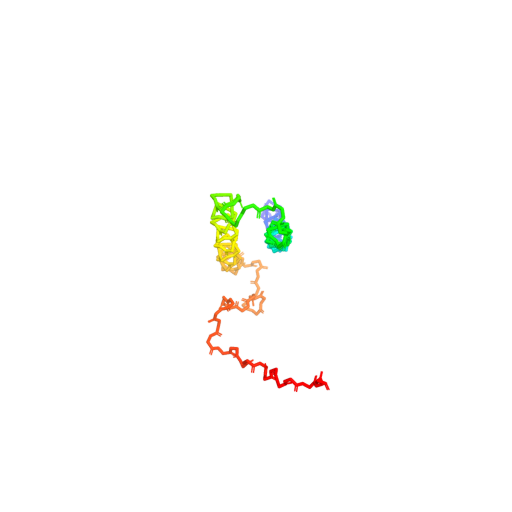 46.19 112 THR A C 1
ATOM 857 O O . THR A 1 112 ? 19.791 -11.488 4.727 1.00 46.19 112 THR A O 1
ATOM 860 N N . GLU A 1 113 ? 21.772 -10.691 4.015 1.00 48.03 113 GLU A N 1
ATOM 861 C CA . GLU A 1 113 ? 22.374 -10.580 5.342 1.00 48.03 113 GLU A CA 1
ATOM 862 C C . GLU A 1 113 ? 21.549 -9.531 6.082 1.00 48.03 113 GLU A C 1
ATOM 864 O O . GLU A 1 113 ? 21.615 -8.334 5.796 1.00 48.03 113 GLU A O 1
ATOM 869 N N . VAL A 1 114 ? 20.678 -10.007 6.969 1.00 49.97 114 VAL A N 1
ATOM 870 C CA . VAL A 1 114 ? 19.993 -9.163 7.931 1.00 49.97 114 VAL A CA 1
ATOM 871 C C . VAL A 1 114 ? 21.091 -8.439 8.688 1.00 49.97 114 VAL A C 1
ATOM 873 O O . VAL A 1 114 ? 21.816 -9.049 9.471 1.00 49.97 114 VAL A O 1
ATOM 876 N N . ALA A 1 115 ? 21.265 -7.150 8.394 1.00 47.66 115 ALA A N 1
ATOM 877 C CA . ALA A 1 115 ? 22.097 -6.296 9.212 1.00 47.66 115 ALA A CA 1
ATOM 878 C C . ALA A 1 115 ? 21.576 -6.452 10.639 1.00 47.66 115 ALA A C 1
ATOM 880 O O . ALA A 1 115 ? 20.414 -6.145 10.919 1.00 47.66 115 ALA A O 1
ATOM 881 N N . ASP A 1 116 ? 22.419 -7.030 11.486 1.00 44.34 116 ASP A N 1
ATOM 882 C CA . ASP A 1 116 ? 22.154 -7.246 12.892 1.00 44.34 116 ASP A CA 1
ATOM 883 C C . ASP A 1 116 ? 21.865 -5.883 13.522 1.00 44.34 116 ASP A C 1
ATOM 885 O O . ASP A 1 116 ? 22.771 -5.105 13.822 1.00 44.34 116 ASP A O 1
ATOM 889 N N . PHE A 1 117 ? 20.581 -5.553 13.660 1.00 49.25 117 PHE A N 1
ATOM 890 C CA . PHE A 1 117 ? 20.137 -4.433 14.472 1.00 49.25 117 PHE A CA 1
ATOM 891 C C . PHE A 1 117 ? 20.266 -4.874 15.930 1.00 49.25 117 PHE A C 1
ATOM 893 O O . PHE A 1 117 ? 19.280 -5.118 16.629 1.00 49.25 117 PHE A O 1
ATOM 900 N N . THR A 1 118 ? 21.509 -5.021 16.386 1.00 45.38 118 THR A N 1
ATOM 901 C CA . THR A 1 118 ? 21.786 -5.021 17.811 1.00 45.38 118 THR A CA 1
ATOM 902 C C . THR A 1 118 ? 21.406 -3.642 18.311 1.00 45.38 118 THR A C 1
ATOM 904 O O . THR A 1 118 ? 21.964 -2.622 17.914 1.00 45.38 118 THR A O 1
ATOM 907 N N . ALA A 1 119 ? 20.368 -3.630 19.141 1.00 52.59 119 ALA A N 1
ATOM 908 C CA . ALA A 1 119 ? 19.927 -2.472 19.882 1.00 52.59 119 ALA A CA 1
ATOM 909 C C . ALA A 1 119 ? 21.123 -1.856 20.621 1.00 52.59 119 ALA A C 1
ATOM 911 O O . ALA A 1 119 ? 21.573 -2.385 21.637 1.00 52.59 119 ALA A O 1
ATOM 912 N N . ALA A 1 120 ? 21.629 -0.745 20.096 1.00 47.34 120 ALA A N 1
ATOM 913 C CA . ALA A 1 120 ? 22.462 0.174 20.841 1.00 47.34 120 ALA A CA 1
ATOM 914 C C . ALA A 1 120 ? 21.576 1.328 21.322 1.00 47.34 120 ALA A C 1
ATOM 916 O O . ALA A 1 120 ? 20.959 2.032 20.523 1.00 47.34 120 ALA A O 1
ATOM 917 N N . ASP A 1 121 ? 21.564 1.457 22.645 1.00 46.66 121 ASP A N 1
ATOM 918 C CA . ASP A 1 121 ? 21.148 2.594 23.464 1.00 46.66 121 ASP A CA 1
ATOM 919 C C . ASP A 1 121 ? 19.674 2.646 23.896 1.00 46.66 121 ASP A C 1
ATOM 921 O O . ASP A 1 121 ? 18.824 3.358 23.356 1.00 46.66 121 ASP A O 1
ATOM 925 N N . ALA A 1 122 ? 19.428 1.866 24.957 1.00 48.03 122 ALA A N 1
ATOM 926 C CA . ALA A 1 122 ? 18.487 2.185 26.029 1.00 48.03 122 ALA A CA 1
ATOM 927 C C . ALA A 1 122 ? 19.067 3.252 26.973 1.00 48.03 122 ALA A C 1
ATOM 929 O O . ALA A 1 122 ? 20.309 3.281 27.132 1.00 48.03 122 ALA A O 1
#

Sequence (122 aa):
MNTKLTDSARNHAIRDAASIRQQLRVTEALNDETLFNALELGKRMLTARRNPAVAPHTGQAALIRLVEAQRKILSGSTDLFRVHDELSKVGIEVGVLDENGSTPQSGFSENTEVADFTAADA

Radius of gyration: 22.42 Å; Cα contacts (8 Å, |Δi|>4): 46; chains: 1; bounding box: 41×23×77 Å

Solvent-accessible surface area (backbone atoms only — not comparable to full-atom values): 7316 Å² total; per-residue (Å²): 142,78,64,69,71,58,54,53,54,50,57,46,52,48,50,49,55,52,50,51,52,53,50,47,56,53,48,53,53,51,47,53,52,51,42,52,55,52,49,54,51,50,52,52,55,56,56,58,52,68,39,88,91,42,63,84,69,67,61,48,77,55,51,54,53,48,52,53,50,47,52,50,47,54,50,48,51,55,51,50,54,50,53,49,53,54,51,48,52,50,31,39,76,73,68,71,39,59,90,82,73,55,73,74,76,57,104,71,46,95,75,66,78,72,76,79,80,71,87,79,80,132